Protein AF-A0A957U874-F1 (afdb_monomer_lite)

Structure (mmCIF, N/CA/C/O backbone):
data_AF-A0A957U874-F1
#
_entry.id   AF-A0A957U874-F1
#
loop_
_atom_site.group_PDB
_atom_site.id
_atom_site.type_symbol
_atom_site.label_atom_id
_atom_site.label_alt_id
_atom_site.label_comp_id
_atom_site.label_asym_id
_atom_site.label_entity_id
_atom_site.label_seq_id
_atom_site.pdbx_PDB_ins_code
_atom_site.Cartn_x
_atom_site.Cartn_y
_atom_site.Cartn_z
_atom_site.occupancy
_atom_site.B_iso_or_equiv
_atom_site.auth_seq_id
_atom_site.auth_comp_id
_atom_site.auth_asym_id
_atom_site.auth_atom_id
_atom_site.pdbx_PDB_model_num
ATOM 1 N N . MET A 1 1 ? 25.287 -6.359 -6.917 1.00 69.50 1 MET A N 1
ATOM 2 C CA . MET A 1 1 ? 24.040 -5.984 -6.203 1.00 69.50 1 MET A CA 1
ATOM 3 C C . MET A 1 1 ? 24.028 -4.480 -5.972 1.00 69.50 1 MET A C 1
ATOM 5 O O . MET A 1 1 ? 25.086 -3.922 -5.716 1.00 69.50 1 MET A O 1
ATO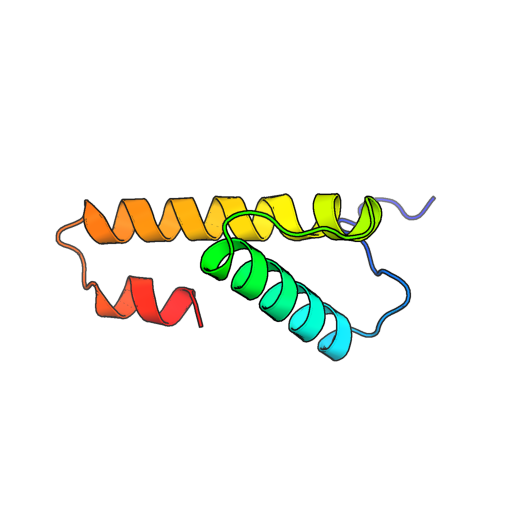M 9 N N . ARG A 1 2 ? 22.871 -3.808 -6.053 1.00 81.81 2 ARG A N 1
ATOM 10 C CA . ARG A 1 2 ? 22.771 -2.406 -5.608 1.00 81.81 2 ARG A CA 1
ATOM 11 C C . ARG A 1 2 ? 22.666 -2.381 -4.080 1.00 81.81 2 ARG A C 1
ATOM 13 O O . ARG A 1 2 ? 21.655 -2.808 -3.532 1.00 81.81 2 ARG A O 1
ATOM 20 N N . HIS A 1 3 ? 23.714 -1.921 -3.401 1.00 91.44 3 HIS A N 1
ATOM 21 C CA . HIS A 1 3 ? 23.731 -1.814 -1.941 1.00 91.44 3 HIS A CA 1
ATOM 22 C C . HIS A 1 3 ? 22.830 -0.669 -1.461 1.00 91.44 3 HIS A C 1
ATOM 24 O O . HIS A 1 3 ? 22.740 0.366 -2.115 1.00 91.44 3 HIS A O 1
ATOM 30 N N . ARG A 1 4 ? 22.178 -0.857 -0.302 1.00 85.88 4 ARG A N 1
ATOM 31 C CA . ARG A 1 4 ? 21.342 0.152 0.385 1.00 85.88 4 ARG A CA 1
ATOM 32 C C . ARG A 1 4 ? 20.125 0.660 -0.407 1.00 85.88 4 ARG A C 1
ATOM 34 O O . ARG A 1 4 ? 19.559 1.692 -0.060 1.00 85.88 4 ARG A O 1
ATOM 41 N N . VAL A 1 5 ? 19.682 -0.060 -1.438 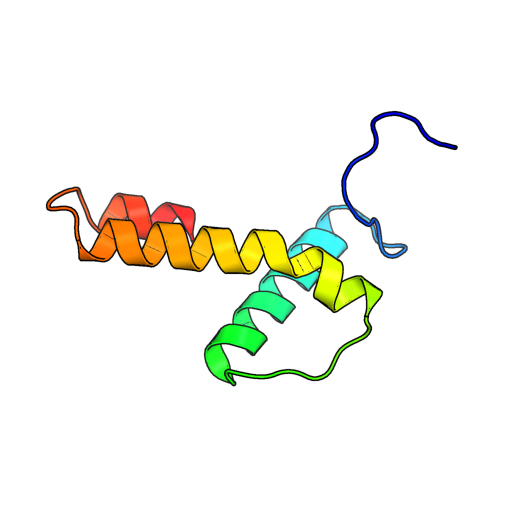1.00 84.00 5 VAL A N 1
ATOM 42 C CA . VAL A 1 5 ? 18.443 0.273 -2.155 1.00 84.00 5 VAL A CA 1
ATOM 43 C C . VAL A 1 5 ? 17.279 -0.488 -1.531 1.00 84.00 5 VAL A C 1
ATOM 45 O O . VAL A 1 5 ? 17.214 -1.713 -1.608 1.00 84.00 5 VAL A O 1
ATOM 48 N N . TYR A 1 6 ? 16.364 0.250 -0.906 1.00 80.62 6 TYR A N 1
ATOM 49 C CA . TYR A 1 6 ? 15.144 -0.292 -0.315 1.00 80.62 6 TYR A CA 1
ATOM 50 C C . TYR A 1 6 ? 13.958 -0.187 -1.285 1.00 80.62 6 TYR A C 1
ATOM 52 O O . TYR A 1 6 ? 13.821 0.784 -2.029 1.00 80.62 6 TYR A O 1
ATOM 60 N N . GLY A 1 7 ? 13.064 -1.175 -1.231 1.00 82.88 7 GLY A N 1
ATOM 61 C CA . GLY A 1 7 ? 11.824 -1.202 -2.007 1.00 82.88 7 GLY A CA 1
ATOM 62 C C . GLY A 1 7 ? 11.949 -1.845 -3.393 1.00 82.88 7 GLY A C 1
ATOM 63 O O . GLY A 1 7 ? 13.033 -2.147 -3.888 1.00 82.88 7 GLY A O 1
ATOM 64 N N . ARG A 1 8 ? 10.796 -2.096 -4.029 1.00 87.50 8 ARG A N 1
ATOM 65 C CA . ARG A 1 8 ? 10.704 -2.722 -5.361 1.00 87.50 8 ARG A CA 1
ATOM 66 C C . ARG A 1 8 ? 10.269 -1.698 -6.409 1.00 87.50 8 ARG A C 1
ATOM 68 O O . ARG A 1 8 ? 9.212 -1.090 -6.275 1.00 87.50 8 ARG A O 1
ATOM 75 N N . HIS A 1 9 ? 11.045 -1.555 -7.485 1.00 87.00 9 HIS A N 1
ATOM 76 C CA . HIS A 1 9 ? 10.729 -0.633 -8.588 1.00 87.00 9 HIS A CA 1
ATOM 77 C C . HIS A 1 9 ? 9.608 -1.130 -9.515 1.00 87.00 9 HIS A C 1
ATOM 79 O O . HIS A 1 9 ? 8.909 -0.312 -10.109 1.00 87.00 9 HIS A O 1
ATOM 85 N N . LEU A 1 10 ? 9.425 -2.453 -9.636 1.00 91.25 10 LEU A N 1
ATOM 86 C CA . LEU A 1 10 ? 8.398 -3.098 -10.475 1.00 91.25 10 LEU A CA 1
ATOM 87 C C . LEU A 1 10 ? 8.394 -2.639 -11.949 1.00 91.25 10 LEU A C 1
ATOM 89 O O . LEU A 1 10 ? 7.328 -2.592 -12.567 1.00 91.25 10 LEU A O 1
ATOM 93 N N . GLY A 1 11 ? 9.561 -2.253 -12.481 1.00 92.12 11 GLY A N 1
ATOM 94 C CA . GLY A 1 11 ? 9.713 -1.761 -13.856 1.00 92.12 11 GLY A CA 1
ATOM 95 C C . GLY A 1 11 ? 8.957 -0.461 -14.153 1.00 92.12 11 GLY A C 1
ATOM 96 O O . GLY A 1 11 ? 8.608 -0.215 -15.299 1.00 92.12 11 GLY A O 1
ATOM 97 N N . ARG A 1 12 ? 8.637 0.345 -13.131 1.00 93.50 12 ARG A N 1
ATOM 98 C CA . ARG A 1 12 ? 7.817 1.560 -13.260 1.00 93.50 12 ARG A CA 1
ATOM 99 C C . ARG A 1 12 ? 8.561 2.806 -12.803 1.00 93.50 12 ARG A C 1
ATOM 101 O O . ARG A 1 12 ? 9.352 2.764 -11.851 1.00 93.50 12 ARG A O 1
ATOM 108 N N . ASN A 1 13 ? 8.231 3.935 -13.428 1.00 95.31 13 ASN A N 1
ATOM 109 C CA . ASN A 1 13 ? 8.686 5.243 -12.964 1.00 95.31 13 ASN A CA 1
ATOM 110 C C . ASN A 1 13 ? 8.065 5.595 -11.592 1.00 95.31 13 ASN A C 1
ATOM 112 O O . ASN A 1 13 ? 7.196 4.889 -11.072 1.00 95.31 13 ASN A O 1
ATOM 116 N N . SER A 1 14 ? 8.548 6.671 -10.966 1.00 92.56 14 SER A N 1
ATOM 117 C CA . SER A 1 14 ? 8.109 7.084 -9.623 1.00 92.56 14 SER A CA 1
ATOM 118 C C . SER A 1 14 ? 6.597 7.335 -9.538 1.00 92.56 14 SER A C 1
ATOM 120 O O . SER A 1 14 ? 5.929 6.788 -8.658 1.00 92.56 14 SER A O 1
ATOM 122 N N . ALA A 1 15 ? 6.047 8.101 -10.486 1.00 95.31 15 ALA A N 1
ATOM 123 C CA . ALA A 1 15 ? 4.639 8.487 -10.496 1.00 95.31 15 ALA A CA 1
ATOM 124 C C . ALA A 1 15 ? 3.713 7.274 -10.668 1.00 95.31 15 ALA A C 1
ATOM 126 O O . ALA A 1 15 ? 2.797 7.068 -9.871 1.00 95.31 15 ALA A O 1
ATOM 127 N N . GLN A 1 16 ? 4.009 6.413 -11.645 1.00 96.44 16 GLN A N 1
ATOM 128 C CA . GLN A 1 16 ? 3.266 5.179 -11.899 1.00 96.44 16 GLN A CA 1
ATOM 129 C C . GLN A 1 16 ? 3.322 4.226 -10.705 1.00 96.44 16 GLN A C 1
ATOM 131 O O . GLN A 1 16 ? 2.320 3.602 -10.363 1.00 96.44 16 GLN A O 1
ATOM 136 N N . ARG A 1 17 ? 4.484 4.106 -10.050 1.00 95.00 17 ARG A N 1
ATOM 137 C CA . ARG A 1 17 ? 4.631 3.250 -8.867 1.00 95.00 17 ARG A CA 1
ATOM 138 C C . ARG A 1 17 ? 3.809 3.778 -7.691 1.00 95.00 17 ARG A C 1
ATOM 140 O O . ARG A 1 17 ? 3.122 2.991 -7.047 1.00 95.00 17 ARG A O 1
ATOM 147 N N . LYS A 1 18 ? 3.825 5.094 -7.451 1.00 93.56 18 LYS A N 1
ATOM 148 C CA . LYS A 1 18 ? 3.009 5.734 -6.408 1.00 93.56 18 LYS A CA 1
ATOM 149 C C . LYS A 1 18 ? 1.513 5.522 -6.656 1.00 93.56 18 LYS A C 1
ATOM 151 O O . LYS A 1 18 ? 0.795 5.164 -5.726 1.00 93.56 18 LYS A O 1
ATOM 156 N N . ALA A 1 19 ? 1.057 5.692 -7.897 1.00 95.38 19 ALA A N 1
ATOM 157 C CA . ALA A 1 19 ? -0.333 5.443 -8.279 1.00 95.38 19 ALA A CA 1
ATOM 158 C C . ALA A 1 19 ? -0.724 3.966 -8.094 1.00 95.38 19 ALA A C 1
ATOM 160 O O . ALA A 1 19 ? -1.745 3.671 -7.480 1.00 95.38 19 ALA A O 1
ATOM 161 N N . LEU A 1 20 ? 0.125 3.033 -8.543 1.00 95.69 20 LEU A N 1
ATOM 162 C CA . LEU A 1 20 ? -0.107 1.596 -8.380 1.00 95.69 20 LEU A CA 1
ATOM 163 C C . LEU A 1 20 ? -0.263 1.206 -6.906 1.00 95.69 20 LEU A C 1
ATOM 165 O O . LEU A 1 20 ? -1.182 0.467 -6.570 1.00 95.69 20 LEU A O 1
ATOM 169 N N . PHE A 1 21 ? 0.631 1.677 -6.033 1.00 95.19 21 PHE A N 1
ATOM 170 C CA . PHE A 1 21 ? 0.586 1.331 -4.611 1.00 95.19 21 PHE A CA 1
ATOM 171 C C . PHE A 1 21 ? -0.660 1.896 -3.935 1.00 95.19 21 PHE A C 1
ATOM 173 O O . PHE A 1 21 ? -1.338 1.157 -3.227 1.00 95.19 21 PHE A O 1
ATOM 180 N N . ARG A 1 22 ? -1.015 3.155 -4.221 1.00 94.62 22 ARG A N 1
ATOM 181 C CA . ARG A 1 22 ? -2.261 3.763 -3.730 1.00 94.62 22 ARG A CA 1
ATOM 182 C C . ARG A 1 22 ? -3.488 2.957 -4.142 1.00 94.62 22 ARG A C 1
ATOM 184 O O . ARG A 1 22 ? -4.315 2.653 -3.289 1.00 94.62 22 ARG A O 1
ATOM 191 N N . ASN A 1 23 ? -3.571 2.562 -5.411 1.00 96.00 23 ASN A N 1
ATOM 192 C CA . ASN A 1 23 ? -4.705 1.791 -5.909 1.00 96.00 23 ASN A CA 1
ATOM 193 C C . ASN A 1 23 ? -4.771 0.411 -5.251 1.00 96.00 23 ASN A C 1
ATOM 195 O O . ASN A 1 23 ? -5.805 0.054 -4.713 1.00 96.00 23 ASN A O 1
ATOM 199 N N . LEU A 1 24 ? -3.668 -0.341 -5.203 1.00 96.75 24 LEU A N 1
ATOM 200 C CA . LEU A 1 24 ? -3.668 -1.674 -4.588 1.00 96.75 24 LEU A CA 1
ATOM 201 C C . LEU A 1 24 ? -4.041 -1.643 -3.102 1.00 96.75 24 LEU A C 1
ATOM 203 O O . LEU A 1 24 ? -4.765 -2.514 -2.637 1.00 96.75 24 LEU A O 1
ATOM 207 N N . VAL A 1 25 ? -3.549 -0.651 -2.360 1.00 96.12 25 VAL A N 1
ATOM 208 C CA . VAL A 1 25 ? -3.885 -0.484 -0.942 1.00 96.12 25 VAL A CA 1
ATOM 209 C C . VAL A 1 25 ? -5.353 -0.090 -0.770 1.00 96.12 25 VAL A C 1
ATOM 211 O O . VAL A 1 25 ? -6.021 -0.623 0.109 1.00 96.12 25 VAL A O 1
ATOM 214 N N . ARG A 1 26 ? -5.878 0.792 -1.629 1.00 95.50 26 ARG A N 1
ATOM 215 C CA . ARG A 1 26 ? -7.302 1.149 -1.645 1.00 95.50 26 ARG A CA 1
ATOM 216 C C . ARG A 1 26 ? -8.181 -0.073 -1.906 1.00 95.50 26 ARG A C 1
ATOM 218 O O . ARG A 1 26 ? -9.084 -0.331 -1.121 1.00 95.50 26 ARG A O 1
ATOM 225 N N . GLU A 1 27 ? -7.899 -0.830 -2.964 1.00 97.44 27 GLU A N 1
ATOM 226 C CA . GLU A 1 27 ? -8.657 -2.039 -3.309 1.00 97.44 27 GLU A CA 1
ATOM 227 C C . GLU A 1 27 ? -8.583 -3.087 -2.190 1.00 97.44 27 GLU A C 1
ATOM 229 O O . GLU A 1 27 ? -9.591 -3.708 -1.865 1.00 97.44 27 GLU A O 1
ATOM 234 N N . LEU A 1 28 ? -7.421 -3.238 -1.539 1.00 96.50 28 LEU A N 1
ATOM 235 C CA . LEU A 1 28 ? -7.269 -4.121 -0.381 1.00 96.50 28 LEU A CA 1
ATOM 236 C C . LEU A 1 28 ? -8.197 -3.730 0.776 1.00 96.50 28 LEU A C 1
ATOM 238 O O . LEU A 1 28 ? -8.759 -4.615 1.408 1.00 96.50 28 LEU A O 1
ATOM 242 N N . TYR A 1 29 ? -8.372 -2.438 1.058 1.00 94.81 29 TYR A N 1
ATOM 243 C CA . TYR A 1 29 ? -9.281 -2.001 2.120 1.00 94.81 29 TYR A CA 1
ATOM 244 C C . TYR A 1 29 ? -10.754 -2.066 1.735 1.00 94.81 29 TYR A C 1
ATOM 246 O O . TYR A 1 29 ? -11.581 -2.317 2.602 1.00 94.81 29 TYR A O 1
ATOM 254 N N . LEU A 1 30 ? -11.086 -1.840 0.464 1.00 96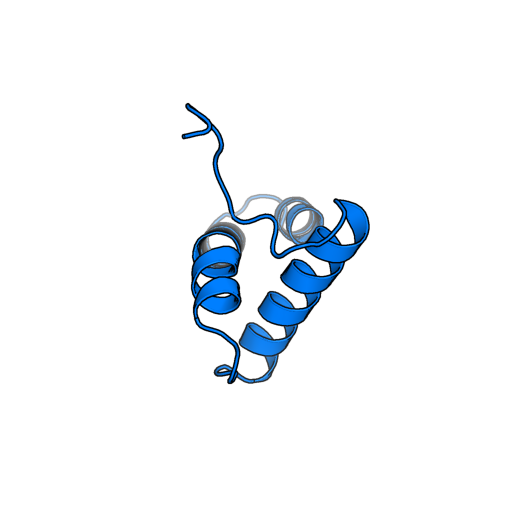.25 30 LEU A N 1
ATOM 255 C CA . LEU A 1 30 ? -12.471 -1.903 -0.008 1.00 96.25 30 LEU A CA 1
ATOM 256 C C . LEU A 1 30 ? -13.000 -3.335 -0.084 1.00 96.25 30 LEU A C 1
ATOM 258 O O . LEU A 1 30 ? -14.177 -3.561 0.174 1.00 96.25 30 LEU A 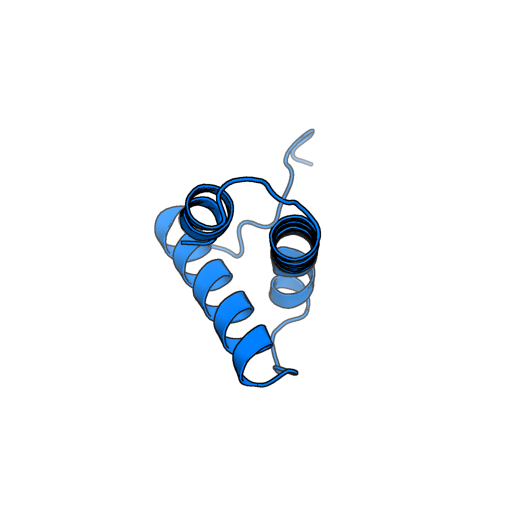O 1
ATOM 262 N N . HIS A 1 31 ? -12.142 -4.283 -0.454 1.00 97.12 31 HIS A N 1
ATOM 263 C CA . HIS A 1 31 ? -12.539 -5.665 -0.719 1.00 97.12 31 HIS A CA 1
ATOM 264 C C . HIS A 1 31 ? -12.009 -6.667 0.307 1.00 97.12 31 HIS A C 1
ATOM 266 O O . HIS A 1 31 ? -12.255 -7.860 0.157 1.00 97.12 31 HIS A O 1
ATOM 272 N N . GLU A 1 32 ? -11.248 -6.207 1.306 1.00 95.44 32 GLU A N 1
ATOM 273 C CA . GLU A 1 32 ? -10.592 -6.983 2.378 1.00 95.44 32 GLU A CA 1
ATOM 274 C C . GLU A 1 32 ? -9.551 -8.018 1.902 1.00 95.44 32 GLU A C 1
ATOM 276 O O . GLU A 1 32 ? -8.643 -8.405 2.642 1.00 95.44 32 GLU A O 1
ATOM 281 N N . ARG A 1 33 ? -9.629 -8.444 0.640 1.00 95.88 33 ARG A N 1
ATOM 282 C CA . ARG A 1 33 ? -8.741 -9.390 -0.023 1.00 95.88 33 ARG A CA 1
ATOM 283 C C . ARG A 1 33 ? -8.659 -9.061 -1.508 1.00 95.88 33 ARG A C 1
ATOM 285 O O . ARG A 1 33 ? -9.665 -8.847 -2.172 1.00 95.88 33 ARG A O 1
ATOM 292 N N . ILE A 1 34 ? -7.447 -9.108 -2.053 1.00 97.38 34 ILE A N 1
ATOM 293 C CA . ILE A 1 34 ? -7.196 -8.938 -3.488 1.00 97.38 34 ILE A CA 1
ATOM 294 C C . ILE A 1 34 ? -6.238 -10.012 -3.996 1.00 97.38 34 ILE A C 1
ATOM 296 O O . ILE A 1 34 ? -5.384 -10.504 -3.256 1.00 97.38 34 ILE A O 1
ATOM 300 N N . ILE A 1 35 ? -6.347 -10.349 -5.280 1.00 97.50 35 ILE A N 1
ATOM 301 C CA . ILE A 1 35 ? -5.405 -11.232 -5.973 1.00 97.50 35 ILE A CA 1
ATOM 302 C C . ILE A 1 35 ? -4.439 -10.358 -6.774 1.00 97.50 35 ILE A C 1
ATOM 304 O O . ILE A 1 35 ? -4.844 -9.500 -7.555 1.00 97.50 35 ILE A O 1
ATOM 308 N N . THR A 1 36 ? -3.137 -10.539 -6.563 1.00 96.38 36 THR A N 1
ATOM 309 C CA . THR A 1 36 ? -2.094 -9.775 -7.257 1.00 96.38 36 THR A CA 1
ATOM 310 C C . THR A 1 36 ? -0.799 -10.577 -7.331 1.00 96.38 36 THR A C 1
ATOM 312 O O . THR A 1 36 ? -0.713 -11.683 -6.803 1.00 96.38 36 THR A O 1
ATOM 315 N N . THR A 1 37 ? 0.230 -10.034 -7.982 1.00 96.56 37 THR A N 1
ATOM 316 C CA . THR A 1 37 ? 1.528 -10.716 -8.052 1.00 96.56 37 THR A CA 1
ATOM 317 C C . THR A 1 37 ? 2.257 -10.644 -6.715 1.00 96.56 37 THR A C 1
ATOM 319 O O . THR A 1 37 ? 2.181 -9.640 -6.003 1.00 96.56 37 THR A O 1
ATOM 322 N N . GLU A 1 38 ? 3.042 -11.670 -6.391 1.00 96.06 38 GLU A N 1
ATOM 323 C CA . GLU A 1 38 ? 3.778 -11.732 -5.124 1.00 96.06 38 GLU A CA 1
ATOM 324 C C . GLU A 1 38 ? 4.672 -10.496 -4.908 1.00 96.06 38 GLU A C 1
ATOM 326 O O . GLU A 1 38 ? 4.695 -9.904 -3.826 1.00 96.06 38 GLU A O 1
ATOM 331 N N . ALA A 1 39 ? 5.355 -10.040 -5.962 1.00 95.38 39 ALA A N 1
ATOM 332 C CA . ALA A 1 39 ? 6.198 -8.849 -5.909 1.00 95.38 39 ALA A CA 1
ATOM 333 C C . ALA A 1 39 ? 5.412 -7.574 -5.550 1.00 95.38 39 ALA A C 1
ATOM 335 O O . ALA A 1 39 ? 5.930 -6.738 -4.806 1.00 95.38 39 ALA A O 1
ATOM 336 N N . LYS A 1 40 ? 4.172 -7.428 -6.046 1.00 95.31 40 LYS A N 1
ATOM 337 C CA . LYS A 1 40 ? 3.277 -6.309 -5.710 1.00 95.31 40 LYS A CA 1
ATOM 338 C C . LYS A 1 40 ? 2.779 -6.430 -4.270 1.00 95.31 40 LYS A C 1
ATOM 340 O O . LYS A 1 40 ? 2.906 -5.473 -3.513 1.00 95.31 40 LYS A O 1
ATOM 345 N N . ALA A 1 41 ? 2.310 -7.612 -3.870 1.00 95.75 41 ALA A N 1
ATOM 346 C CA . ALA A 1 41 ? 1.808 -7.870 -2.520 1.00 95.75 41 ALA A CA 1
ATOM 347 C C . ALA A 1 41 ? 2.872 -7.592 -1.446 1.00 95.75 41 ALA A C 1
ATOM 349 O O . ALA A 1 41 ? 2.625 -6.889 -0.467 1.00 95.75 41 ALA A O 1
ATOM 350 N N . ARG A 1 42 ? 4.103 -8.075 -1.653 1.00 94.44 42 ARG A N 1
ATOM 351 C CA . ARG A 1 42 ? 5.215 -7.817 -0.728 1.00 94.44 42 ARG A CA 1
ATOM 352 C C . ARG A 1 42 ? 5.685 -6.358 -0.736 1.00 94.44 42 ARG A C 1
ATOM 354 O O . ARG A 1 42 ? 6.389 -5.971 0.189 1.00 94.44 42 ARG A O 1
ATOM 361 N N . ALA A 1 43 ? 5.392 -5.578 -1.779 1.00 94.06 43 ALA A N 1
ATOM 362 C CA . ALA A 1 43 ? 5.766 -4.165 -1.845 1.00 94.06 43 ALA A CA 1
ATOM 363 C C . ALA A 1 43 ? 4.788 -3.266 -1.074 1.00 94.06 43 ALA A C 1
ATOM 365 O O . ALA A 1 43 ? 5.239 -2.351 -0.399 1.00 94.06 43 ALA A O 1
ATOM 366 N N . ILE A 1 44 ? 3.481 -3.548 -1.134 1.00 95.25 44 ILE A N 1
ATOM 367 C CA . ILE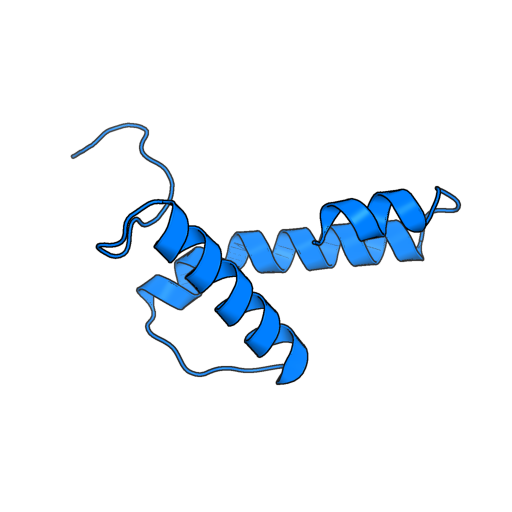 A 1 44 ? 2.441 -2.720 -0.493 1.00 95.25 44 ILE A CA 1
ATOM 368 C C . ILE A 1 44 ? 2.214 -3.036 0.994 1.00 95.25 44 ILE A C 1
ATOM 370 O O . ILE A 1 44 ? 1.528 -2.285 1.679 1.00 95.25 44 ILE A O 1
ATOM 374 N N . ARG A 1 45 ? 2.774 -4.140 1.509 1.00 94.25 45 ARG A N 1
ATOM 375 C CA . ARG A 1 45 ? 2.533 -4.619 2.883 1.00 94.25 45 ARG A CA 1
ATOM 376 C C . ARG A 1 45 ? 2.840 -3.559 3.950 1.00 94.25 45 ARG A C 1
ATOM 378 O O . ARG A 1 45 ? 1.995 -3.280 4.793 1.00 94.25 45 ARG A O 1
ATOM 385 N N . SER A 1 46 ? 4.012 -2.927 3.872 1.00 93.50 46 SER A N 1
ATOM 386 C CA . SER A 1 46 ? 4.433 -1.909 4.845 1.00 93.50 46 SER A CA 1
ATOM 387 C C . SER A 1 46 ? 3.657 -0.592 4.721 1.00 93.50 46 SER A C 1
ATOM 389 O O . SER A 1 46 ? 3.531 0.148 5.698 1.00 93.50 46 SER A O 1
ATOM 391 N N . ASP A 1 47 ? 3.138 -0.272 3.531 1.00 92.94 47 ASP A N 1
ATOM 392 C CA . ASP A 1 47 ? 2.232 0.862 3.327 1.00 92.94 47 ASP A CA 1
ATOM 393 C C . ASP A 1 47 ? 0.875 0.586 3.992 1.00 92.94 47 ASP A C 1
ATOM 395 O O . ASP A 1 47 ? 0.377 1.434 4.735 1.00 92.94 47 ASP A O 1
ATOM 399 N N . ALA A 1 48 ? 0.316 -0.613 3.798 1.00 94.50 48 ALA A N 1
ATOM 400 C CA . ALA A 1 48 ? -0.950 -1.016 4.406 1.00 94.50 48 ALA A CA 1
ATOM 401 C C . ALA A 1 48 ? -0.870 -1.018 5.948 1.00 94.50 48 ALA A C 1
ATOM 403 O O . ALA A 1 48 ? -1.617 -0.310 6.620 1.00 94.50 48 ALA A O 1
ATOM 404 N N . GLU A 1 49 ? 0.105 -1.709 6.539 1.00 94.38 49 GLU A N 1
ATOM 405 C CA . GLU A 1 49 ? 0.263 -1.782 8.004 1.00 94.38 49 GLU A CA 1
ATOM 406 C C . GLU A 1 49 ? 0.427 -0.401 8.662 1.00 94.38 49 GLU A C 1
ATOM 408 O O . GLU A 1 49 ? -0.152 -0.112 9.717 1.00 94.38 49 GLU A O 1
ATOM 413 N N . ARG A 1 50 ? 1.182 0.498 8.021 1.00 91.81 50 ARG A N 1
ATOM 414 C CA . ARG A 1 50 ? 1.366 1.872 8.503 1.00 91.81 50 ARG A CA 1
ATOM 415 C C . ARG A 1 50 ? 0.065 2.667 8.478 1.00 91.81 50 ARG A C 1
ATOM 417 O O . ARG A 1 50 ? -0.174 3.439 9.406 1.00 91.81 50 ARG A O 1
ATOM 424 N N . LEU A 1 51 ? -0.775 2.489 7.460 1.00 90.38 51 LEU A N 1
ATOM 425 C CA . LEU A 1 51 ? -2.087 3.135 7.401 1.00 90.38 51 LEU A CA 1
ATOM 426 C C . LEU A 1 51 ? -3.026 2.618 8.493 1.00 90.38 51 LEU A C 1
ATOM 428 O O . LEU A 1 51 ? -3.635 3.434 9.179 1.00 90.38 51 LEU A O 1
ATOM 432 N N . ILE A 1 52 ? -3.064 1.304 8.738 1.00 90.50 52 ILE A N 1
ATOM 433 C CA . ILE A 1 52 ? -3.825 0.720 9.858 1.00 90.50 52 ILE A CA 1
ATOM 434 C C . ILE A 1 52 ? -3.345 1.306 11.191 1.00 90.50 52 ILE A C 1
ATOM 436 O O . ILE A 1 52 ? -4.150 1.693 12.036 1.00 90.50 52 ILE A O 1
ATOM 440 N N . THR A 1 53 ? -2.029 1.420 11.375 1.00 91.06 53 THR A N 1
ATOM 441 C CA . THR A 1 53 ? -1.433 1.976 12.598 1.00 91.06 53 THR A CA 1
ATOM 442 C C . THR A 1 53 ? -1.847 3.431 12.815 1.00 91.06 53 THR A C 1
ATOM 444 O O . THR A 1 53 ? -2.235 3.809 13.921 1.00 91.06 53 THR A O 1
ATOM 447 N N . LYS A 1 54 ? -1.800 4.254 11.759 1.00 86.50 54 LYS A N 1
ATOM 448 C CA . LYS A 1 54 ? -2.264 5.647 11.803 1.00 86.50 54 LYS A CA 1
ATOM 449 C C . LYS A 1 54 ? -3.759 5.739 12.096 1.00 86.50 54 LYS A C 1
ATOM 451 O O . LYS A 1 54 ? -4.146 6.540 12.942 1.00 86.50 54 LYS A O 1
ATOM 456 N N . ALA A 1 55 ? -4.573 4.905 11.451 1.00 85.69 55 ALA A N 1
ATOM 457 C CA . ALA A 1 55 ? -6.013 4.857 11.674 1.00 85.69 55 ALA A CA 1
ATOM 458 C C . ALA A 1 55 ? -6.339 4.509 13.135 1.00 85.69 55 ALA A C 1
ATOM 460 O O . ALA A 1 55 ? -7.073 5.246 13.785 1.00 85.69 55 ALA A O 1
ATOM 461 N N . LYS A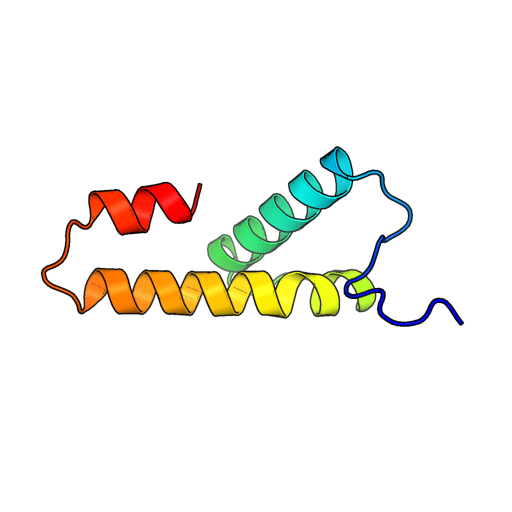 1 56 ? -5.713 3.466 13.698 1.00 84.31 56 LYS A N 1
ATOM 462 C CA . LYS A 1 56 ? -5.896 3.080 15.109 1.00 84.31 56 LYS A CA 1
ATOM 463 C C . LYS A 1 56 ? -5.511 4.200 16.078 1.00 84.31 56 LYS A C 1
ATOM 465 O O . LYS A 1 56 ? -6.267 4.498 16.997 1.00 84.31 56 LYS A O 1
ATOM 470 N N . ARG A 1 57 ? -4.365 4.857 15.857 1.00 84.31 57 ARG A N 1
ATOM 471 C CA . ARG A 1 57 ? -3.929 5.994 16.688 1.00 84.31 57 ARG A CA 1
ATOM 472 C C . ARG A 1 57 ? -4.880 7.185 16.585 1.00 84.31 57 ARG A C 1
ATOM 474 O O . ARG A 1 57 ? -5.145 7.815 17.596 1.00 84.31 57 ARG A O 1
ATOM 481 N N . GLY A 1 58 ? -5.411 7.473 15.396 1.00 76.88 58 GLY A N 1
ATOM 482 C CA . GLY A 1 58 ? -6.388 8.547 15.195 1.00 76.88 58 GLY A CA 1
ATOM 483 C C . GLY A 1 58 ? -7.763 8.272 15.817 1.00 76.88 58 GLY A C 1
ATOM 484 O O . GLY A 1 58 ? -8.487 9.217 16.109 1.00 76.88 58 GLY A O 1
ATOM 485 N N . VAL A 1 59 ? -8.124 7.002 16.029 1.00 66.94 59 VAL A N 1
ATOM 486 C CA . VAL A 1 59 ? -9.354 6.609 16.739 1.00 66.94 59 VAL A CA 1
ATOM 487 C C . VAL A 1 59 ? -9.176 6.695 18.258 1.00 66.94 59 VAL A C 1
ATOM 489 O O . VAL A 1 59 ? -10.098 7.124 18.942 1.00 66.94 59 VAL A O 1
ATOM 492 N N . GLY A 1 60 ? -8.007 6.305 18.781 1.00 64.62 60 GLY A N 1
ATOM 493 C CA . GLY A 1 60 ? -7.733 6.273 20.224 1.00 64.62 60 GLY A CA 1
ATOM 494 C C . GLY A 1 60 ? -7.173 7.565 20.830 1.00 64.62 60 GLY A C 1
ATOM 495 O O . GLY A 1 60 ? -7.146 7.687 22.048 1.00 64.62 60 GLY A O 1
ATOM 496 N N . ALA A 1 61 ? -6.702 8.515 20.019 1.00 58.88 61 ALA A N 1
ATOM 497 C CA . ALA A 1 61 ? -6.167 9.782 20.508 1.00 58.88 61 ALA A CA 1
ATOM 498 C C . ALA A 1 61 ? -7.223 10.894 20.451 1.00 58.88 61 ALA A C 1
ATOM 500 O O . ALA A 1 61 ? -7.801 11.150 19.397 1.00 58.88 61 ALA A O 1
ATOM 501 N N . GLU A 1 62 ? -7.353 11.659 21.537 1.00 57.44 62 GLU A N 1
ATOM 502 C CA . GLU A 1 62 ? -8.044 12.963 21.584 1.00 57.44 62 GLU A CA 1
ATOM 503 C C . GLU A 1 62 ? -7.332 14.068 20.762 1.00 57.44 62 GLU A C 1
ATOM 505 O O . GLU A 1 62 ? -7.590 15.259 20.908 1.00 57.44 62 GLU A O 1
ATOM 510 N N . GLY A 1 63 ? -6.402 13.694 19.879 1.00 61.50 63 GLY A N 1
ATOM 511 C CA . GLY A 1 63 ? -5.702 14.601 18.977 1.00 61.50 63 GLY A CA 1
ATOM 512 C C . GLY A 1 63 ? -6.455 14.779 17.659 1.00 61.50 63 GLY A C 1
ATOM 513 O O . GLY A 1 63 ? -6.983 13.820 17.102 1.00 61.50 63 GLY A O 1
ATOM 514 N N . SER A 1 64 ? -6.464 16.016 17.147 1.00 59.84 64 SER A N 1
ATOM 515 C CA . SER A 1 64 ? -7.153 16.469 15.927 1.00 59.84 64 SER A CA 1
ATOM 516 C C . SER A 1 64 ? -7.269 15.395 14.830 1.00 59.84 64 SER A C 1
ATOM 518 O O . SER A 1 64 ? -6.336 15.160 14.053 1.00 59.84 64 SER A O 1
ATOM 520 N N . ARG A 1 65 ? -8.460 14.779 14.734 1.00 63.81 65 ARG A N 1
ATOM 521 C CA . ARG A 1 65 ? -8.847 13.791 13.704 1.00 63.81 65 ARG A CA 1
ATOM 522 C C . ARG A 1 65 ? -8.479 14.249 12.288 1.00 63.81 65 ARG A C 1
ATOM 524 O O . ARG A 1 65 ? -8.101 13.441 11.442 1.00 63.81 65 ARG A O 1
ATOM 531 N N . VAL A 1 66 ? -8.515 15.560 12.058 1.00 67.38 66 VAL A N 1
ATOM 532 C CA . VAL A 1 66 ? -8.186 16.216 10.788 1.00 67.38 66 VAL A CA 1
ATOM 533 C C . VAL A 1 66 ? -6.726 15.985 10.379 1.00 67.38 66 VAL A C 1
ATOM 535 O O . VAL A 1 66 ? -6.446 15.743 9.205 1.00 67.38 66 VAL A O 1
ATOM 538 N N . HIS A 1 67 ? -5.776 16.017 11.321 1.00 67.62 67 HIS A N 1
ATOM 539 C CA . HIS A 1 67 ? -4.360 15.809 11.001 1.00 67.62 67 HIS A CA 1
ATOM 540 C C . HIS A 1 67 ? -4.073 14.347 10.639 1.00 67.62 67 HIS A C 1
ATOM 542 O O . HIS A 1 67 ? -3.351 14.078 9.680 1.00 67.62 67 HIS A O 1
ATOM 548 N N . ALA A 1 68 ? -4.696 13.402 11.350 1.00 66.75 68 ALA A N 1
ATOM 549 C CA . ALA A 1 68 ? -4.596 11.981 11.030 1.00 66.75 68 ALA A CA 1
ATOM 550 C C . ALA A 1 68 ? -5.175 11.671 9.637 1.00 66.75 68 ALA A C 1
ATOM 552 O O . ALA A 1 68 ? -4.551 10.942 8.868 1.00 66.75 68 ALA A O 1
ATOM 553 N N . GLN A 1 69 ? -6.310 12.284 9.279 1.00 64.44 69 GLN A N 1
ATOM 554 C CA . GLN A 1 69 ? -6.949 12.118 7.969 1.00 64.44 69 GLN A CA 1
ATOM 555 C C . GLN A 1 69 ? -6.110 12.695 6.819 1.00 64.44 69 GLN A C 1
ATOM 557 O O . GLN A 1 69 ? -5.935 12.030 5.800 1.00 64.44 69 GLN A O 1
ATOM 562 N N . ARG A 1 70 ? -5.509 13.882 6.986 1.00 63.25 70 ARG A N 1
ATOM 563 C CA . ARG A 1 70 ? -4.651 14.506 5.956 1.00 63.25 70 ARG A CA 1
ATOM 564 C C . ARG A 1 70 ? -3.425 13.670 5.590 1.00 63.25 70 ARG A C 1
ATOM 566 O O . ARG A 1 70 ? -2.932 13.772 4.475 1.00 63.25 70 ARG A O 1
ATOM 573 N N . GLN A 1 71 ? -2.926 12.847 6.508 1.00 64.94 71 GLN A N 1
ATOM 574 C CA . GLN A 1 71 ? -1.751 12.009 6.264 1.00 64.94 71 GLN A CA 1
ATOM 575 C C . GLN A 1 71 ? -2.044 10.703 5.504 1.00 64.94 71 GLN A C 1
ATOM 577 O O . GLN A 1 71 ? -1.101 9.960 5.209 1.00 64.94 71 GLN A O 1
ATOM 582 N N . VAL A 1 72 ? -3.318 10.383 5.264 1.00 63.06 72 VAL A N 1
ATOM 583 C CA . VAL A 1 72 ? -3.766 9.149 4.594 1.00 63.06 72 VAL A CA 1
ATOM 584 C C . VAL A 1 72 ? -4.069 9.384 3.101 1.00 63.06 72 VAL A C 1
ATOM 586 O O . VAL A 1 72 ? -4.113 8.418 2.342 1.00 63.06 72 VAL A O 1
ATOM 589 N N . VAL A 1 73 ? -4.199 10.646 2.665 1.00 54.41 73 VAL A N 1
ATOM 590 C CA . VAL A 1 73 ? -4.530 11.070 1.284 1.00 54.41 73 VAL A CA 1
ATOM 591 C C . VAL A 1 73 ? -3.275 11.272 0.416 1.00 54.41 73 VAL A C 1
ATOM 593 O O . VAL A 1 73 ? -2.341 11.983 0.838 1.00 54.41 73 VAL A O 1
#

Radius of gyration: 14.43 Å; chains: 1; bounding box: 37×28×35 Å

Secondary structure (DSSP, 8-state):
--TT--S--TT--HHHHHHHHHHHHHHHHHHS-----HHHHHHHHHHHHHHHHHHHHHHH-SS-HHHHHHTT-

pLDDT: mean 86.09, std 12.91, range [54.41, 97.5]

Sequence (73 aa):
MRHRVYGRHLGRNSAQRKALFRNLVRELYLHERIITTEAKARAIRSDAERLITKAKRGVGAEGSRVHAQRQVV

Foldseek 3Di:
DDPPDDADCVPDDPVVLVVLLLVVLVCCVVVVDDDDDPSSVVRNVVVNVVLVVLVVCLVPDPPDVVVSVVVSD